Protein AF-A0A078HID4-F1 (afdb_monomer_lite)

Secondary structure (DSSP, 8-state):
-HHHHHTS-TT----------TT--TTTS-HHHHIIIIITHHHHHHHHGGGS-HHHHTT-----TT-HHHHHHHHHHS-TTTSBGGGT-SBTT----HHHHHHHHHHHHHHHHTTS-----------------------------

Foldseek 3Di:
DVLVQVPPPPPDNDDADDDDLPPQDCPVDPVVVNCVPRPCPVVVCVVCVVVDDPVVNVNDDDADPPDPVSVVVCVVRDDLCPDDVVSVGDPPPCPDDPVVVVVVVVVSVCVVCVVDPPPDPPDDPDDDDDDDDDDDDDDDDDDDD

InterPro domains:
  IPR001251 CRAL-TRIO lipid binding domain [PF00650] (39-89)
  IPR001251 CRAL-TRIO lipid binding domain [PS50191] (40-95)
  IPR001251 CRAL-TRIO lipid binding domain [cd00170] (1-90)
  IPR036865 CRAL-TRIO lipid binding domain superfamily [G3DSA:3.40.525.10] (1-41)
  IPR036865 CRAL-TRIO lipid binding domain superfamily [G3DSA:3.40.525.10] (42-131)
  IPR036865 CRAL-TRIO lipid binding domain superfamily [SSF52087] (1-108)
  IPR052578 Phosphatidylinositol Transfer CRAL-TRIO Domain-Containing Protein [PTHR45824] (39-111)

Structure (mmCIF, N/CA/C/O backbone):
data_AF-A0A078HID4-F1
#
_entry.id   AF-A0A078HID4-F1
#
loop_
_atom_site.group_PDB
_atom_site.id
_atom_site.type_symbol
_atom_site.label_atom_id
_atom_site.label_alt_id
_atom_site.label_comp_id
_atom_site.label_asym_id
_atom_site.label_entity_id
_atom_site.label_seq_id
_atom_site.pdbx_PDB_ins_code
_atom_site.Cartn_x
_atom_site.Cartn_y
_atom_site.Cartn_z
_atom_site.occupancy
_atom_site.B_iso_or_equiv
_atom_site.auth_seq_id
_atom_site.auth_comp_id
_atom_site.auth_asym_id
_atom_site.auth_atom_id
_atom_site.pdbx_PDB_model_num
ATOM 1 N N . MET A 1 1 ? 10.385 0.499 11.731 1.00 80.19 1 MET A N 1
ATOM 2 C CA . MET A 1 1 ? 8.957 0.137 11.896 1.00 80.19 1 MET A CA 1
ATOM 3 C C . MET A 1 1 ? 8.439 0.629 13.238 1.00 80.19 1 MET A C 1
ATOM 5 O O . MET A 1 1 ? 7.450 1.341 13.244 1.00 80.19 1 MET A O 1
ATOM 9 N N . GLU A 1 2 ? 9.124 0.332 14.343 1.00 84.56 2 GLU A N 1
ATOM 10 C CA . GLU A 1 2 ? 8.746 0.790 15.693 1.00 84.56 2 GLU A CA 1
ATOM 11 C C . GLU A 1 2 ? 8.552 2.312 15.771 1.00 84.56 2 GLU A C 1
ATOM 13 O O . GLU A 1 2 ? 7.479 2.758 16.158 1.00 84.56 2 GLU A O 1
ATOM 18 N N . ASN A 1 3 ? 9.498 3.103 15.250 1.00 84.81 3 ASN A N 1
ATOM 19 C CA . ASN A 1 3 ? 9.368 4.568 15.212 1.00 84.81 3 ASN A CA 1
ATOM 20 C C . ASN A 1 3 ? 8.160 5.072 14.407 1.00 84.81 3 ASN A C 1
ATOM 22 O O . ASN A 1 3 ? 7.644 6.141 14.707 1.00 84.81 3 ASN A O 1
ATOM 26 N N . ALA A 1 4 ? 7.689 4.328 13.401 1.00 85.31 4 ALA A N 1
ATOM 27 C CA . ALA A 1 4 ? 6.478 4.710 12.674 1.00 85.31 4 ALA A CA 1
ATOM 28 C C . ALA A 1 4 ? 5.229 4.492 13.538 1.00 85.31 4 ALA A C 1
ATOM 30 O O . ALA A 1 4 ? 4.349 5.339 13.545 1.00 85.31 4 ALA A O 1
ATOM 31 N N . ILE A 1 5 ? 5.190 3.396 14.304 1.00 84.94 5 ILE A N 1
ATOM 32 C CA . ILE A 1 5 ? 4.084 3.062 15.212 1.00 84.94 5 ILE A CA 1
ATOM 33 C C . ILE A 1 5 ? 4.043 4.031 16.399 1.00 84.94 5 ILE A C 1
ATOM 35 O O . ILE A 1 5 ? 2.976 4.505 16.763 1.00 84.94 5 ILE A O 1
ATOM 39 N N . LEU A 1 6 ? 5.202 4.358 16.981 1.00 84.19 6 LEU A N 1
ATOM 40 C CA . LEU A 1 6 ? 5.302 5.268 18.129 1.00 84.19 6 LEU A CA 1
ATOM 41 C C . LEU A 1 6 ? 4.911 6.714 17.797 1.00 84.19 6 LEU A C 1
ATOM 43 O O . LEU A 1 6 ? 4.530 7.456 18.694 1.00 84.19 6 LEU A O 1
ATOM 47 N N . ASN A 1 7 ? 5.028 7.110 16.528 1.00 84.62 7 ASN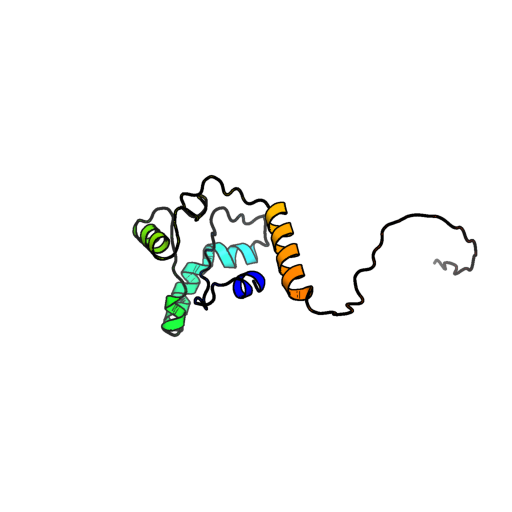 A N 1
ATOM 48 C CA . ASN A 1 7 ? 4.705 8.455 16.054 1.00 84.62 7 ASN A CA 1
ATOM 49 C C . ASN A 1 7 ? 3.358 8.524 15.316 1.00 84.62 7 ASN A C 1
ATOM 51 O O . ASN A 1 7 ? 3.094 9.523 14.640 1.00 84.62 7 ASN A O 1
ATOM 55 N N . LEU A 1 8 ? 2.524 7.480 15.403 1.00 87.44 8 LEU A N 1
ATOM 56 C CA . LEU A 1 8 ? 1.151 7.575 14.918 1.00 87.44 8 LEU A CA 1
ATOM 57 C C . LEU A 1 8 ? 0.393 8.637 15.734 1.00 87.44 8 LEU A C 1
ATOM 59 O O . LEU A 1 8 ? 0.600 8.739 16.945 1.00 87.44 8 LEU A O 1
ATOM 63 N N . PRO A 1 9 ? -0.472 9.445 15.100 1.00 88.94 9 PRO A N 1
ATOM 64 C CA . PRO A 1 9 ? -1.370 10.332 15.828 1.00 88.94 9 PRO A CA 1
ATOM 65 C C . PRO A 1 9 ? -2.206 9.556 16.854 1.00 88.94 9 PRO A C 1
ATOM 67 O O . PRO A 1 9 ? -2.657 8.457 16.558 1.00 88.94 9 PRO A O 1
ATOM 70 N N . ASP A 1 10 ? -2.520 10.157 18.007 1.00 87.12 10 ASP A N 1
ATOM 71 C CA . ASP A 1 10 ? -3.262 9.500 19.109 1.00 87.12 10 ASP A CA 1
ATOM 72 C C . ASP A 1 10 ? -4.641 8.912 18.720 1.00 87.12 10 ASP A C 1
ATOM 74 O O . ASP A 1 10 ? -5.270 8.209 19.508 1.00 87.12 10 ASP A O 1
ATOM 78 N N . HIS A 1 11 ? -5.147 9.239 17.529 1.00 89.44 11 HIS A N 1
ATOM 79 C CA . HIS A 1 11 ? -6.426 8.780 16.988 1.00 89.44 11 HIS A CA 1
ATOM 80 C C . HIS A 1 11 ? -6.283 7.762 15.842 1.00 89.44 11 HIS A C 1
ATOM 82 O O . HIS A 1 11 ? -7.296 7.346 15.277 1.00 89.44 11 HIS A O 1
ATOM 88 N N . GLU A 1 12 ? -5.059 7.368 15.484 1.00 86.56 12 GLU A N 1
ATOM 89 C CA . GLU A 1 12 ? -4.763 6.429 14.403 1.00 86.56 12 GLU A CA 1
ATOM 90 C C . GLU A 1 12 ? -3.986 5.212 14.921 1.00 86.56 12 GLU A C 1
ATOM 92 O O . GLU A 1 12 ? -2.847 5.317 15.358 1.00 86.56 12 GLU A O 1
ATOM 97 N N . ASP A 1 13 ? -4.575 4.022 14.789 1.00 87.69 13 ASP A N 1
ATOM 98 C CA . ASP A 1 13 ? -3.943 2.758 15.209 1.00 87.69 13 ASP A CA 1
ATOM 99 C C . ASP A 1 13 ? -3.330 1.971 14.035 1.00 87.69 13 ASP A C 1
ATOM 101 O O . ASP A 1 13 ? -2.893 0.825 14.184 1.00 87.69 13 ASP A O 1
ATOM 105 N N . GLN A 1 14 ? -3.396 2.520 12.820 1.00 87.06 14 GLN A N 1
ATOM 106 C CA . GLN A 1 14 ? -3.075 1.803 11.589 1.00 87.06 14 GLN A CA 1
ATOM 107 C C . GLN A 1 14 ? -2.225 2.665 10.666 1.00 87.06 14 GLN A C 1
ATOM 109 O O . GLN A 1 14 ? -2.409 3.870 10.569 1.00 87.06 14 GLN A O 1
ATOM 114 N N . MET A 1 15 ? -1.322 2.009 9.943 1.00 90.75 15 MET A N 1
ATOM 115 C CA . MET A 1 15 ? -0.480 2.622 8.922 1.00 90.75 15 MET A CA 1
ATOM 116 C C . MET A 1 15 ? -0.685 1.901 7.593 1.00 90.75 15 MET A C 1
ATOM 118 O O . MET A 1 15 ? -0.790 0.671 7.558 1.00 90.75 15 MET A O 1
ATOM 122 N N . VAL A 1 16 ? -0.700 2.659 6.500 1.00 91.38 16 VAL A N 1
ATOM 123 C CA . VAL A 1 16 ? -0.743 2.110 5.142 1.00 91.38 16 VAL A CA 1
ATOM 124 C C . VAL A 1 16 ? 0.654 2.139 4.537 1.00 91.38 16 VAL A C 1
ATOM 126 O O . VAL A 1 16 ? 1.399 3.101 4.705 1.00 91.38 16 VAL A O 1
ATOM 129 N N . TRP A 1 17 ? 1.017 1.053 3.860 1.00 91.44 17 TRP A N 1
ATOM 130 C CA . TRP A 1 17 ? 2.326 0.871 3.245 1.00 91.44 17 TRP A CA 1
ATOM 131 C C . TRP A 1 17 ? 2.156 0.898 1.733 1.00 91.44 17 TRP A C 1
ATOM 133 O O . TRP A 1 17 ? 1.390 0.103 1.191 1.00 91.44 17 TRP A O 1
ATOM 143 N N . LEU A 1 18 ? 2.888 1.787 1.065 1.00 91.00 18 LEU A N 1
ATOM 144 C CA . LEU A 1 18 ? 2.994 1.805 -0.388 1.00 91.00 18 LEU A CA 1
ATOM 145 C C . LEU A 1 18 ? 4.354 1.226 -0.783 1.00 91.00 18 LEU A C 1
ATOM 147 O O . LEU A 1 18 ? 5.392 1.731 -0.361 1.00 91.00 18 LEU A O 1
ATOM 151 N N . ILE A 1 19 ? 4.338 0.134 -1.545 1.00 89.06 19 ILE A N 1
ATOM 152 C CA . ILE A 1 19 ? 5.543 -0.583 -1.972 1.00 89.06 19 ILE A CA 1
ATOM 153 C C . ILE A 1 19 ? 5.621 -0.488 -3.491 1.00 89.06 19 ILE A C 1
ATOM 155 O O . ILE A 1 19 ? 4.751 -1.015 -4.183 1.00 89.06 19 ILE A O 1
ATOM 159 N N . ASP A 1 20 ? 6.661 0.173 -3.994 1.00 86.38 20 ASP A N 1
ATOM 160 C CA . ASP A 1 20 ? 6.920 0.282 -5.427 1.00 86.38 20 ASP A CA 1
ATOM 161 C C . ASP A 1 20 ? 7.883 -0.820 -5.891 1.00 86.38 20 ASP A C 1
ATOM 163 O O . ASP A 1 20 ? 8.966 -1.013 -5.334 1.00 86.38 20 ASP A O 1
ATOM 167 N N . PHE A 1 21 ? 7.461 -1.563 -6.915 1.00 82.19 21 PHE A N 1
ATOM 168 C CA . PHE A 1 21 ? 8.265 -2.589 -7.582 1.00 82.19 21 PHE A CA 1
ATOM 169 C C . PHE A 1 21 ? 8.838 -2.107 -8.923 1.00 82.19 21 PHE A C 1
ATOM 171 O O . PHE A 1 21 ? 9.517 -2.873 -9.615 1.00 82.19 21 PHE A O 1
ATOM 178 N N . HIS A 1 22 ? 8.578 -0.859 -9.316 1.00 77.25 22 HIS A N 1
ATOM 179 C CA . HIS A 1 22 ? 9.124 -0.267 -10.524 1.00 77.25 22 HIS A CA 1
ATOM 180 C C . HIS A 1 22 ? 10.655 -0.157 -10.443 1.00 77.25 22 HIS A C 1
ATOM 182 O O . HIS A 1 22 ? 11.245 0.109 -9.398 1.00 77.25 22 HIS A O 1
ATOM 188 N N . GLY A 1 23 ? 11.335 -0.413 -11.564 1.00 70.25 23 GLY A N 1
ATOM 189 C CA . GLY A 1 23 ? 12.799 -0.338 -11.641 1.00 70.25 23 GLY A CA 1
ATOM 190 C C . GLY A 1 23 ? 13.558 -1.430 -10.874 1.00 70.25 23 GLY A C 1
ATOM 191 O O . GLY A 1 23 ? 14.790 -1.406 -10.867 1.00 70.25 23 GLY A O 1
ATOM 192 N N . PHE A 1 24 ? 12.869 -2.406 -10.272 1.00 67.69 24 PHE A N 1
ATOM 193 C CA . PHE A 1 24 ? 13.505 -3.488 -9.524 1.00 67.69 24 PHE A CA 1
ATOM 194 C C . PHE A 1 24 ? 14.398 -4.341 -10.441 1.00 67.69 24 PHE A C 1
ATOM 196 O O . PHE A 1 24 ? 13.919 -5.124 -11.266 1.00 67.69 24 PHE A O 1
ATOM 203 N N . ASN A 1 25 ? 15.720 -4.184 -10.315 1.00 61.00 25 ASN A N 1
ATOM 204 C CA . ASN A 1 25 ? 16.683 -4.884 -11.159 1.00 61.00 25 ASN A CA 1
ATOM 205 C C . ASN A 1 25 ? 17.081 -6.233 -10.544 1.00 61.00 25 ASN A C 1
ATOM 207 O O . ASN A 1 25 ? 17.522 -6.325 -9.398 1.00 61.00 25 ASN A O 1
ATOM 211 N N . MET A 1 26 ? 17.006 -7.288 -11.354 1.00 59.91 26 MET A N 1
ATOM 212 C CA . MET A 1 26 ? 17.384 -8.657 -10.989 1.00 59.91 26 MET A CA 1
ATOM 213 C C . MET A 1 26 ? 18.861 -8.822 -10.580 1.00 59.91 26 MET A C 1
ATOM 215 O O . MET A 1 26 ? 19.220 -9.890 -10.093 1.00 59.91 26 MET A O 1
ATOM 219 N N . SER A 1 27 ? 19.712 -7.812 -10.798 1.00 65.38 27 SER A N 1
ATOM 220 C CA . SER A 1 27 ? 21.139 -7.823 -10.451 1.00 65.38 27 SER A CA 1
ATOM 221 C C . SER A 1 27 ? 21.460 -7.319 -9.040 1.00 65.38 27 SER A C 1
ATOM 223 O O . SER A 1 27 ? 22.517 -7.657 -8.514 1.00 65.38 27 SER A O 1
ATOM 225 N N . GLN A 1 28 ? 20.580 -6.524 -8.422 1.00 59.06 28 GLN A N 1
ATOM 226 C CA . GLN A 1 28 ? 20.858 -5.863 -7.137 1.00 59.06 28 GLN A CA 1
ATOM 227 C C . GLN A 1 28 ? 20.560 -6.761 -5.926 1.00 59.06 28 GLN A C 1
ATOM 229 O O . GLN A 1 28 ? 21.042 -6.507 -4.825 1.00 59.06 28 GLN A O 1
ATOM 234 N N . ILE A 1 29 ? 19.795 -7.835 -6.136 1.00 61.88 29 ILE A N 1
ATOM 235 C CA . ILE A 1 29 ? 19.374 -8.821 -5.135 1.00 61.88 29 ILE A CA 1
ATOM 236 C C . ILE A 1 29 ? 19.434 -10.209 -5.793 1.00 61.88 29 ILE A C 1
ATOM 238 O O . ILE A 1 29 ? 19.326 -10.319 -7.014 1.00 61.88 29 ILE A O 1
ATOM 242 N N . SER A 1 30 ? 19.610 -11.282 -5.007 1.00 66.88 30 SER A N 1
ATOM 243 C CA . SER A 1 30 ? 19.561 -12.661 -5.518 1.00 66.88 30 SER A CA 1
ATOM 244 C C . SER A 1 30 ? 18.362 -12.850 -6.453 1.00 66.88 30 SER A C 1
ATOM 246 O O . SER A 1 30 ? 17.221 -12.643 -6.041 1.00 66.88 30 SER A O 1
ATOM 248 N N . VAL A 1 31 ? 18.618 -13.292 -7.693 1.00 60.59 31 VAL A N 1
ATOM 249 C CA . VAL A 1 31 ? 17.616 -13.548 -8.752 1.00 60.59 31 VAL A CA 1
ATOM 250 C C . VAL A 1 31 ? 16.401 -14.320 -8.233 1.00 60.59 31 VAL A C 1
ATOM 252 O O . VAL A 1 31 ? 15.292 -14.140 -8.731 1.00 60.59 31 VAL A O 1
ATOM 255 N N . LYS A 1 32 ? 16.605 -15.183 -7.232 1.00 61.16 32 LYS A N 1
ATOM 256 C CA . LYS A 1 32 ? 15.540 -15.940 -6.581 1.00 61.16 32 LYS A CA 1
ATOM 257 C C . LYS A 1 32 ? 14.577 -15.033 -5.803 1.00 61.16 32 LYS A C 1
ATOM 259 O O . LYS A 1 32 ? 13.384 -15.066 -6.069 1.00 61.16 32 LYS A O 1
ATOM 264 N N . VAL A 1 33 ? 15.103 -14.173 -4.935 1.00 66.62 33 VAL A N 1
ATOM 265 C CA . VAL A 1 33 ? 14.320 -13.250 -4.096 1.00 66.62 33 VAL A CA 1
ATOM 266 C C . VAL A 1 33 ? 13.652 -12.168 -4.951 1.00 66.62 33 VAL A C 1
ATOM 268 O O . VAL A 1 33 ? 12.477 -11.870 -4.777 1.00 66.62 33 VAL A O 1
ATOM 271 N N . SER A 1 34 ? 14.361 -11.634 -5.946 1.00 62.22 34 SER A N 1
ATOM 272 C CA . SER A 1 34 ? 13.829 -10.608 -6.853 1.00 62.22 34 SER A CA 1
ATOM 273 C C . SER A 1 34 ? 12.644 -11.103 -7.682 1.00 62.22 34 SER A C 1
ATOM 275 O O . SER A 1 34 ? 11.642 -10.403 -7.845 1.00 62.22 34 SER A O 1
ATOM 277 N N . ARG A 1 35 ? 12.745 -12.340 -8.186 1.00 61.50 35 ARG A N 1
ATOM 278 C CA . ARG A 1 35 ? 11.666 -12.996 -8.929 1.00 61.50 35 ARG A CA 1
ATOM 279 C C . ARG A 1 35 ? 10.464 -13.254 -8.034 1.00 61.50 35 ARG A C 1
ATOM 281 O O . ARG A 1 35 ? 9.343 -13.022 -8.476 1.00 61.50 35 ARG A O 1
ATOM 288 N N . GLU A 1 36 ? 10.717 -13.733 -6.816 1.00 65.50 36 GLU A N 1
ATOM 289 C CA . GLU A 1 36 ? 9.688 -14.051 -5.825 1.00 65.50 36 GLU A CA 1
ATOM 290 C C . GLU A 1 36 ? 8.858 -12.825 -5.419 1.00 65.50 36 GLU A C 1
ATOM 292 O O . GLU A 1 36 ? 7.656 -12.942 -5.193 1.00 65.50 36 GLU A O 1
ATOM 297 N N . THR A 1 37 ? 9.467 -11.643 -5.403 1.00 70.88 37 THR A N 1
ATOM 298 C CA . THR A 1 37 ? 8.800 -10.439 -4.907 1.00 70.88 37 THR A C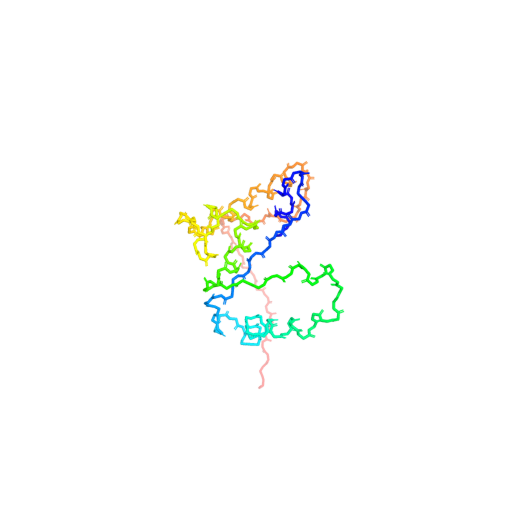A 1
ATOM 299 C C . THR A 1 37 ? 8.144 -9.612 -6.017 1.00 70.88 37 THR A C 1
ATOM 301 O O . THR A 1 37 ? 6.948 -9.358 -5.957 1.00 70.88 37 THR A O 1
ATOM 304 N N . ALA A 1 38 ? 8.879 -9.201 -7.055 1.00 71.56 38 ALA A N 1
ATOM 305 C CA . ALA A 1 38 ? 8.358 -8.197 -7.993 1.00 71.56 38 ALA A CA 1
ATOM 306 C C . ALA A 1 38 ? 7.432 -8.780 -9.076 1.00 71.56 38 ALA A C 1
ATOM 308 O O . ALA A 1 38 ? 6.472 -8.137 -9.485 1.00 71.56 38 ALA A O 1
ATOM 309 N N . HIS A 1 39 ? 7.710 -9.996 -9.564 1.00 72.19 39 HIS A N 1
ATOM 310 C CA . HIS A 1 39 ? 7.040 -10.527 -10.763 1.00 72.19 39 HIS A CA 1
ATOM 311 C C . HIS A 1 39 ? 5.986 -11.600 -10.478 1.00 72.19 39 HIS A C 1
ATOM 313 O O . HIS A 1 39 ? 5.086 -11.796 -11.293 1.00 72.19 39 HIS A O 1
ATOM 319 N N . ILE A 1 40 ? 6.083 -12.322 -9.357 1.00 82.81 40 ILE A N 1
ATOM 320 C CA . ILE A 1 40 ? 5.134 -13.406 -9.049 1.00 82.81 40 ILE A CA 1
ATOM 321 C C . ILE A 1 40 ? 4.112 -13.038 -7.978 1.00 82.81 40 ILE A C 1
ATOM 323 O O . ILE A 1 40 ? 3.159 -13.795 -7.800 1.00 82.81 40 ILE A O 1
ATOM 327 N N . PHE A 1 41 ? 4.279 -11.911 -7.277 1.00 87.56 41 PHE A N 1
ATOM 328 C CA . PHE A 1 41 ? 3.438 -11.584 -6.129 1.00 87.56 41 PHE A CA 1
ATOM 329 C C . PHE A 1 41 ? 1.963 -11.448 -6.505 1.00 87.56 41 PHE A C 1
ATOM 331 O O . PHE A 1 41 ? 1.120 -12.065 -5.862 1.00 87.56 41 PHE A O 1
ATOM 338 N N . GLU A 1 42 ? 1.633 -10.727 -7.577 1.00 89.56 42 GLU A N 1
ATOM 339 C CA . GLU A 1 42 ? 0.236 -10.557 -7.983 1.00 89.56 42 GLU A CA 1
ATOM 340 C C . GLU A 1 42 ? -0.415 -11.872 -8.476 1.00 89.56 42 GLU A C 1
ATOM 342 O O . GLU A 1 42 ? -1.488 -12.222 -7.967 1.00 89.56 42 GLU A O 1
ATOM 347 N N . PRO A 1 43 ? 0.189 -12.661 -9.396 1.00 91.19 43 PRO A N 1
ATOM 348 C CA . PRO A 1 43 ? -0.347 -13.977 -9.756 1.00 91.19 43 PRO A CA 1
ATOM 349 C C . PRO A 1 43 ? -0.505 -14.919 -8.557 1.00 91.19 43 PRO A C 1
ATOM 351 O O . PRO A 1 43 ? -1.519 -15.609 -8.436 1.00 91.19 43 PRO A O 1
ATOM 354 N N . PHE A 1 44 ? 0.477 -14.931 -7.652 1.00 91.25 44 PHE A N 1
ATOM 355 C CA . PHE A 1 44 ? 0.428 -15.723 -6.429 1.00 91.25 44 PHE A CA 1
ATOM 356 C C . PHE A 1 44 ? -0.711 -15.267 -5.515 1.00 91.25 44 PHE A C 1
ATOM 358 O O . PHE A 1 44 ? -1.523 -16.091 -5.093 1.00 91.25 44 PHE A O 1
ATOM 365 N N . TRP A 1 45 ? -0.828 -13.958 -5.268 1.00 92.62 45 TRP A N 1
ATOM 366 C CA . TRP A 1 45 ? -1.891 -13.379 -4.455 1.00 92.62 45 TRP A CA 1
ATOM 367 C C . TRP A 1 45 ? -3.267 -13.773 -4.986 1.00 92.62 45 TRP A C 1
ATOM 369 O O . TRP A 1 45 ? -4.101 -14.247 -4.220 1.00 92.62 45 TRP A O 1
ATOM 379 N N . LYS A 1 46 ? -3.490 -13.683 -6.306 1.00 92.88 46 LYS A N 1
ATOM 380 C CA . LYS A 1 46 ? -4.743 -14.120 -6.950 1.00 92.88 46 LYS A CA 1
ATOM 381 C C . LYS A 1 46 ? -5.066 -15.593 -6.680 1.00 92.88 46 LYS A C 1
ATOM 383 O O . LYS A 1 46 ? -6.232 -15.915 -6.461 1.00 92.88 46 LYS A O 1
ATOM 388 N N . MET A 1 47 ? -4.061 -16.471 -6.661 1.00 95.25 47 MET A N 1
ATOM 389 C CA . MET A 1 47 ? -4.237 -17.901 -6.386 1.00 95.25 47 MET A CA 1
ATOM 390 C C . MET A 1 47 ? -4.582 -18.182 -4.920 1.00 95.25 47 MET A C 1
ATOM 392 O O . MET A 1 47 ? -5.422 -19.037 -4.646 1.00 95.25 47 MET A O 1
ATOM 396 N N . VAL A 1 48 ? -3.958 -17.471 -3.975 1.00 95.56 48 VAL A N 1
ATOM 397 C CA . VAL A 1 48 ? -4.183 -17.697 -2.536 1.00 95.56 48 VAL A CA 1
ATOM 398 C C . VAL A 1 48 ? -5.406 -16.955 -1.994 1.00 95.56 48 VAL A C 1
ATOM 400 O O . VAL A 1 48 ? -6.006 -17.396 -1.014 1.00 95.56 48 VAL A O 1
ATOM 403 N N . LYS A 1 49 ? -5.830 -15.866 -2.650 1.00 95.00 49 LYS A N 1
ATOM 404 C CA . LYS A 1 49 ? -6.953 -15.004 -2.240 1.00 95.00 49 LYS A CA 1
ATOM 405 C C . LYS A 1 49 ? -8.239 -15.767 -1.871 1.00 95.00 49 LYS A C 1
ATOM 407 O O . LYS A 1 49 ? -8.846 -15.386 -0.870 1.00 95.00 49 LYS A O 1
ATOM 412 N N . PRO A 1 50 ? -8.672 -16.837 -2.573 1.00 95.88 50 PRO A N 1
ATOM 413 C CA . PRO A 1 50 ? -9.869 -17.601 -2.206 1.00 95.88 50 PRO A CA 1
ATOM 414 C C . PRO A 1 50 ? -9.800 -18.277 -0.830 1.00 95.88 50 PRO A C 1
ATOM 416 O O . PRO A 1 50 ? -10.848 -18.506 -0.227 1.00 95.88 50 PRO A O 1
ATOM 419 N N . PHE A 1 51 ? -8.595 -18.562 -0.330 1.00 96.94 51 PHE A N 1
ATOM 420 C CA . PHE A 1 51 ? -8.361 -19.254 0.940 1.00 96.94 51 PHE A CA 1
ATOM 421 C C . PHE A 1 51 ? -8.196 -18.299 2.132 1.00 96.94 51 PHE A C 1
ATOM 423 O O . PHE A 1 51 ? -8.225 -18.740 3.276 1.00 96.94 51 PHE A O 1
ATOM 430 N N . LEU A 1 52 ? -8.040 -16.996 1.880 1.00 96.31 52 LEU A N 1
ATOM 431 C CA . LEU A 1 52 ? -7.895 -15.975 2.920 1.00 96.31 52 LEU A CA 1
ATOM 432 C C . LEU A 1 52 ? -9.261 -15.532 3.448 1.00 96.31 52 LEU A C 1
ATOM 434 O O . LEU A 1 52 ? -10.248 -15.558 2.720 1.00 96.31 52 LEU A O 1
ATOM 438 N N . ASP A 1 53 ? -9.351 -15.065 4.686 1.00 96.75 53 ASP A N 1
ATOM 439 C CA . ASP A 1 53 ? -10.576 -14.448 5.195 1.00 96.75 53 ASP A CA 1
ATOM 440 C C . ASP A 1 53 ? -10.825 -13.067 4.535 1.00 96.75 53 ASP A C 1
ATOM 442 O O . ASP A 1 53 ? -9.876 -12.415 4.086 1.00 96.75 53 ASP A O 1
ATOM 446 N N . PRO A 1 54 ? -12.080 -12.579 4.463 1.00 95.31 54 PRO A N 1
ATOM 447 C CA . PRO A 1 54 ? -12.389 -11.300 3.818 1.00 95.31 54 PRO A CA 1
ATOM 448 C C . PRO A 1 54 ? -11.619 -10.101 4.389 1.00 95.31 54 PRO A C 1
ATOM 450 O O . PRO A 1 54 ? -11.224 -9.218 3.631 1.00 95.31 54 PRO A O 1
ATOM 453 N N . LYS A 1 55 ? -11.351 -10.081 5.703 1.00 94.31 55 LYS A N 1
ATOM 454 C CA . LYS A 1 55 ? -10.615 -8.985 6.348 1.00 94.31 55 LYS A CA 1
ATOM 455 C C . LYS A 1 55 ? -9.173 -8.934 5.850 1.00 94.31 55 LYS A C 1
ATOM 457 O O . LYS A 1 55 ? -8.648 -7.845 5.664 1.00 94.31 55 LYS A O 1
ATOM 462 N N . THR A 1 56 ? -8.546 -10.079 5.597 1.00 94.94 56 THR A N 1
ATOM 463 C CA . THR A 1 56 ? -7.193 -10.147 5.025 1.00 94.94 56 THR A CA 1
ATOM 464 C C . THR A 1 56 ? -7.169 -9.778 3.543 1.00 94.94 56 THR A C 1
ATOM 466 O O . THR A 1 56 ? -6.271 -9.058 3.111 1.00 94.94 56 THR A O 1
ATOM 469 N N . ARG A 1 57 ? -8.167 -10.206 2.757 1.00 93.69 57 ARG A N 1
ATOM 470 C CA . ARG A 1 57 ? -8.233 -9.891 1.314 1.00 93.69 57 ARG A CA 1
ATOM 471 C C . ARG A 1 57 ? -8.304 -8.390 1.031 1.00 93.69 57 ARG A C 1
ATOM 473 O O . ARG A 1 57 ? -7.784 -7.970 0.006 1.00 93.69 57 ARG A O 1
ATOM 480 N N . ASN A 1 58 ? -8.928 -7.625 1.924 1.00 92.06 58 ASN A N 1
ATOM 481 C CA . ASN A 1 58 ? -9.147 -6.184 1.771 1.00 92.06 58 ASN A CA 1
ATOM 482 C C . ASN A 1 58 ? -7.943 -5.326 2.206 1.00 92.06 58 ASN A C 1
ATOM 484 O O . ASN A 1 58 ? -8.022 -4.107 2.160 1.00 92.06 58 ASN A O 1
ATOM 488 N N . LYS A 1 59 ? -6.845 -5.938 2.670 1.00 93.25 59 LYS A N 1
ATOM 489 C CA . LYS A 1 59 ? -5.630 -5.213 3.086 1.00 93.25 59 LYS A CA 1
ATOM 490 C C . LYS A 1 59 ? -4.630 -4.989 1.955 1.00 93.25 59 LYS A C 1
ATOM 492 O O . LYS A 1 59 ? -3.619 -4.333 2.176 1.00 93.25 59 LYS A O 1
ATOM 497 N N . VAL A 1 60 ? -4.859 -5.596 0.793 1.00 93.06 60 VAL A N 1
ATOM 498 C CA . VAL A 1 60 ? -3.919 -5.572 -0.328 1.00 93.06 60 VAL A CA 1
ATOM 499 C C . VAL A 1 60 ? -4.643 -5.060 -1.557 1.00 93.06 60 VAL A C 1
ATOM 501 O O . VAL A 1 60 ? -5.487 -5.764 -2.115 1.00 93.06 60 VAL A O 1
ATOM 504 N N . GLU A 1 61 ? -4.257 -3.864 -1.981 1.00 91.94 61 GLU A N 1
ATOM 505 C CA . GLU A 1 61 ? -4.668 -3.264 -3.243 1.00 91.94 61 GLU A CA 1
ATOM 506 C C . GLU A 1 61 ? -3.460 -3.167 -4.172 1.00 91.94 61 GLU A C 1
ATOM 508 O O . GLU A 1 61 ? -2.358 -2.817 -3.748 1.00 91.94 61 GLU A O 1
ATOM 513 N N . PHE A 1 62 ? -3.670 -3.520 -5.438 1.00 91.38 62 PHE A N 1
ATOM 514 C CA . PHE A 1 62 ? -2.662 -3.378 -6.483 1.00 91.38 62 PHE A CA 1
ATOM 515 C C . PHE A 1 62 ? -2.978 -2.118 -7.275 1.00 91.38 62 PHE A C 1
ATOM 517 O O . PHE A 1 62 ? -4.092 -1.972 -7.778 1.00 91.38 62 PHE A O 1
ATOM 524 N N . VAL A 1 63 ? -1.997 -1.226 -7.374 1.00 90.50 63 VAL A N 1
ATOM 525 C CA . VAL A 1 63 ? -2.109 0.049 -8.083 1.00 90.50 63 VAL A CA 1
ATOM 526 C C . VAL A 1 63 ? -1.071 0.117 -9.194 1.00 90.50 63 VAL A C 1
ATOM 528 O O . VAL A 1 63 ? 0.047 -0.374 -9.044 1.00 90.50 63 VAL A O 1
ATOM 531 N N . TYR A 1 64 ? -1.450 0.727 -10.312 1.00 87.69 64 TYR A N 1
ATOM 532 C CA . TYR A 1 64 ? -0.605 0.882 -11.491 1.00 87.69 64 TYR A CA 1
ATOM 533 C C . TYR A 1 64 ? -0.643 2.328 -11.977 1.00 87.69 64 TYR A C 1
ATOM 535 O O . TYR A 1 64 ? -1.687 2.979 -11.935 1.00 87.69 64 TYR A O 1
ATOM 543 N N . SER A 1 65 ? 0.489 2.822 -12.473 1.00 82.12 65 SER A N 1
ATOM 544 C CA . SER A 1 65 ? 0.652 4.224 -12.879 1.00 82.12 65 SER A CA 1
ATOM 545 C C . SER A 1 65 ? -0.260 4.640 -14.040 1.00 82.12 65 SER A C 1
ATOM 547 O O . SER A 1 65 ? -0.700 5.785 -14.090 1.00 82.12 65 SER A O 1
ATOM 549 N N . ASP A 1 66 ? -0.592 3.709 -14.939 1.00 81.81 66 ASP A N 1
ATOM 550 C CA . ASP A 1 66 ? -1.347 3.991 -16.170 1.00 81.81 66 ASP A CA 1
ATOM 551 C C . ASP A 1 66 ? -2.866 3.776 -16.029 1.00 81.81 66 ASP A C 1
ATOM 553 O O . ASP A 1 66 ? -3.598 3.759 -17.021 1.00 81.81 66 ASP A O 1
ATOM 557 N N . ASP A 1 67 ? -3.364 3.593 -14.804 1.00 88.25 67 ASP A N 1
ATOM 558 C CA . ASP A 1 67 ? -4.765 3.280 -14.540 1.00 88.25 67 ASP A CA 1
ATOM 559 C C . ASP A 1 67 ? -5.470 4.370 -13.718 1.00 88.25 67 ASP A C 1
ATOM 561 O O . ASP A 1 67 ? -5.055 4.777 -12.631 1.00 88.25 67 ASP A O 1
ATOM 565 N N . ASN A 1 68 ? -6.611 4.827 -14.234 1.00 90.69 68 ASN A N 1
ATOM 566 C CA . ASN A 1 68 ? -7.412 5.865 -13.597 1.00 90.69 68 ASN A CA 1
ATOM 567 C C . ASN A 1 68 ? -8.073 5.380 -12.297 1.00 90.69 68 ASN A C 1
ATOM 569 O O . ASN A 1 68 ? -8.338 6.189 -11.410 1.00 90.69 68 ASN A O 1
ATOM 573 N N . LEU A 1 69 ? -8.370 4.080 -12.182 1.00 91.56 69 LEU A N 1
ATOM 574 C CA . LEU A 1 69 ? -8.900 3.504 -10.945 1.00 91.56 69 LEU A CA 1
ATOM 575 C C . LEU A 1 69 ? -7.815 3.474 -9.860 1.00 91.56 69 LEU A C 1
ATOM 577 O O . LEU A 1 69 ? -8.057 3.948 -8.754 1.00 91.56 69 LEU A O 1
ATOM 581 N N . SER A 1 70 ? -6.615 3.011 -10.204 1.00 91.31 70 SER A N 1
ATOM 582 C CA . SER A 1 70 ? -5.434 3.017 -9.335 1.00 91.31 70 SER A CA 1
ATOM 583 C C . SER A 1 70 ? -5.113 4.411 -8.799 1.00 91.31 70 SER A C 1
ATOM 585 O O . SER A 1 70 ? -4.871 4.574 -7.605 1.00 91.31 70 SER A O 1
ATOM 587 N N . ARG A 1 71 ? -5.203 5.439 -9.651 1.00 90.19 71 ARG A N 1
ATOM 588 C CA . ARG A 1 71 ? -5.030 6.832 -9.223 1.00 90.19 71 ARG A CA 1
ATOM 589 C C . ARG A 1 71 ? -6.060 7.262 -8.177 1.00 90.19 71 ARG A C 1
ATOM 591 O O . ARG A 1 71 ? -5.687 7.881 -7.192 1.00 90.19 71 ARG A O 1
ATOM 598 N N . LYS A 1 72 ? -7.334 6.902 -8.350 1.00 93.94 72 LYS A N 1
ATOM 599 C CA . LYS A 1 72 ? -8.377 7.213 -7.357 1.00 93.94 72 LYS A CA 1
ATOM 600 C C . LYS A 1 72 ? -8.143 6.500 -6.029 1.00 93.94 72 LYS A C 1
ATOM 602 O O . LYS A 1 72 ? -8.349 7.098 -4.986 1.00 93.94 72 LYS A O 1
ATOM 607 N N . ILE A 1 73 ? -7.685 5.246 -6.067 1.00 93.62 73 ILE A N 1
ATOM 608 C CA . ILE A 1 73 ? -7.314 4.502 -4.854 1.00 93.62 73 ILE A CA 1
ATOM 609 C C . ILE A 1 73 ? -6.194 5.240 -4.106 1.00 93.62 73 ILE A C 1
ATOM 611 O O . ILE A 1 73 ? -6.264 5.386 -2.890 1.00 93.62 73 ILE A O 1
ATOM 615 N N . LEU A 1 74 ? -5.183 5.742 -4.824 1.00 92.69 74 LEU A N 1
ATOM 616 C CA . LEU A 1 74 ? -4.115 6.543 -4.222 1.00 92.69 74 LEU A CA 1
ATOM 617 C C . LEU A 1 74 ? -4.633 7.871 -3.653 1.00 92.69 74 LEU A C 1
ATOM 619 O O . LEU A 1 74 ? -4.270 8.207 -2.531 1.00 92.69 74 LEU A O 1
ATOM 623 N N . GLU A 1 75 ? -5.501 8.585 -4.378 1.00 93.62 75 GLU A N 1
ATOM 624 C CA . GLU A 1 75 ? -6.119 9.848 -3.933 1.00 93.62 75 GLU A CA 1
ATOM 625 C C . GLU A 1 75 ? -6.994 9.675 -2.677 1.00 93.62 75 GLU A C 1
ATOM 627 O O . GLU A 1 75 ? -7.013 10.558 -1.820 1.00 93.62 75 GLU A O 1
ATOM 632 N N . ASP A 1 76 ? -7.692 8.543 -2.547 1.00 93.75 76 ASP A N 1
ATOM 633 C CA . ASP A 1 76 ? -8.546 8.241 -1.390 1.00 93.75 76 ASP A CA 1
ATOM 634 C C . ASP A 1 76 ? -7.733 7.902 -0.127 1.00 93.75 76 ASP A C 1
ATOM 636 O O . ASP A 1 76 ? -8.208 8.115 0.990 1.00 93.75 76 ASP A O 1
ATOM 640 N N . ILE A 1 77 ? -6.522 7.357 -0.286 1.00 91.56 77 ILE A N 1
ATOM 641 C CA . ILE A 1 77 ? -5.691 6.865 0.826 1.00 91.56 77 ILE A CA 1
ATOM 642 C C . ILE A 1 77 ? -4.608 7.877 1.223 1.00 91.56 77 ILE A C 1
ATOM 644 O O . ILE A 1 77 ? -4.283 8.002 2.405 1.00 91.56 77 ILE A O 1
ATOM 648 N N . PHE A 1 78 ? -4.027 8.590 0.257 1.00 92.38 78 PHE A N 1
ATOM 649 C CA . PHE A 1 78 ? -2.846 9.425 0.458 1.00 92.38 78 PHE A CA 1
ATOM 650 C C . PHE A 1 78 ? -3.099 10.889 0.103 1.00 92.38 78 PHE A C 1
ATOM 652 O O . PHE A 1 78 ? -3.796 11.236 -0.847 1.00 92.38 78 PHE A O 1
ATOM 659 N N . ASN A 1 79 ? -2.429 11.784 0.829 1.00 92.38 79 ASN A N 1
ATOM 660 C CA . ASN A 1 79 ? -2.380 13.189 0.449 1.00 92.38 79 ASN A CA 1
ATOM 661 C C . ASN A 1 79 ? -1.403 13.387 -0.718 1.00 92.38 79 ASN A C 1
ATOM 663 O O . ASN A 1 79 ? -0.186 13.408 -0.520 1.00 92.38 79 ASN A O 1
ATOM 667 N N . MET A 1 80 ? -1.939 13.601 -1.920 1.00 91.19 80 MET A N 1
ATOM 668 C CA . MET A 1 80 ? -1.138 13.715 -3.144 1.00 91.19 80 MET A CA 1
ATOM 669 C C . MET A 1 80 ? -0.075 14.817 -3.104 1.00 91.19 80 MET A C 1
ATOM 671 O O . MET A 1 80 ? 0.987 14.654 -3.695 1.00 91.19 80 MET A O 1
ATOM 675 N N . LYS A 1 81 ? -0.308 15.904 -2.358 1.00 91.62 81 LYS A N 1
ATOM 676 C CA . LYS A 1 81 ? 0.657 17.011 -2.216 1.00 91.62 81 LYS A CA 1
ATOM 677 C C . LYS A 1 81 ? 1.885 16.642 -1.394 1.00 91.62 81 LYS A C 1
ATOM 679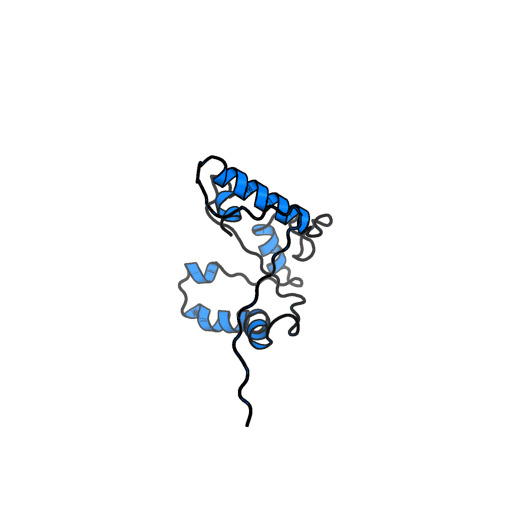 O O . LYS A 1 81 ? 2.908 17.311 -1.491 1.00 91.62 81 LYS A O 1
ATOM 684 N N . GLN A 1 82 ? 1.758 15.638 -0.532 1.00 90.12 82 GLN A N 1
ATOM 685 C CA . GLN A 1 82 ? 2.846 15.150 0.313 1.00 90.12 82 GLN A CA 1
ATOM 686 C C . GLN A 1 82 ? 3.489 13.889 -0.266 1.00 90.12 82 GLN A C 1
ATOM 688 O O . GLN A 1 82 ? 4.673 13.660 -0.015 1.00 90.12 82 GLN A O 1
ATOM 693 N N . LEU A 1 83 ? 2.732 13.110 -1.047 1.00 89.94 83 LEU A N 1
ATOM 694 C CA . LEU A 1 83 ? 3.215 11.912 -1.720 1.00 89.94 83 LEU A CA 1
ATOM 695 C C . LEU A 1 83 ? 4.278 12.266 -2.769 1.00 89.94 83 LEU A C 1
ATOM 697 O O . LEU A 1 83 ? 4.130 13.216 -3.538 1.00 89.94 83 LEU A O 1
ATOM 701 N N . GLU A 1 84 ? 5.354 11.489 -2.792 1.00 88.44 84 GLU A N 1
ATOM 702 C CA . GLU A 1 84 ? 6.480 11.672 -3.706 1.00 88.44 84 GLU A CA 1
ATOM 703 C C . GLU A 1 84 ? 6.096 11.355 -5.163 1.00 88.44 84 GLU A C 1
ATOM 705 O O . GLU A 1 84 ? 5.293 10.460 -5.444 1.00 88.44 84 GLU A O 1
ATOM 710 N N . VAL A 1 85 ? 6.709 12.077 -6.108 1.00 87.88 85 VAL A N 1
ATOM 711 C CA . VAL A 1 85 ? 6.447 11.941 -7.554 1.00 87.88 85 VAL A CA 1
ATOM 712 C C . VAL A 1 85 ? 6.713 10.526 -8.075 1.00 87.88 85 VAL A C 1
ATOM 714 O O . VAL A 1 85 ? 5.975 10.052 -8.935 1.00 87.88 85 VAL A O 1
ATOM 717 N N . ALA A 1 86 ? 7.711 9.818 -7.534 1.00 83.19 86 ALA A N 1
ATOM 718 C CA . ALA A 1 86 ? 8.011 8.431 -7.907 1.00 83.19 86 ALA A CA 1
ATOM 719 C C . ALA A 1 86 ? 6.819 7.479 -7.684 1.00 83.19 86 ALA A C 1
ATOM 721 O O . ALA A 1 86 ? 6.659 6.510 -8.417 1.00 83.19 86 ALA A O 1
ATOM 722 N N . PHE A 1 87 ? 5.944 7.805 -6.730 1.00 86.69 87 PHE A N 1
ATOM 723 C CA . PHE A 1 87 ? 4.735 7.049 -6.408 1.00 86.69 87 PHE A CA 1
ATOM 724 C C . PHE A 1 87 ? 3.461 7.642 -7.038 1.00 86.69 87 PHE A C 1
ATOM 726 O O . PHE A 1 87 ? 2.353 7.231 -6.699 1.00 86.69 87 PHE A O 1
ATOM 733 N N . GLY A 1 88 ? 3.597 8.619 -7.943 1.00 85.81 88 GLY A N 1
ATOM 734 C CA . GLY A 1 88 ? 2.476 9.305 -8.593 1.00 85.81 88 GLY A CA 1
ATOM 735 C C . GLY A 1 88 ? 1.945 10.532 -7.844 1.00 85.81 88 GLY A C 1
ATOM 736 O O . GLY A 1 88 ? 0.854 11.001 -8.162 1.00 85.81 88 GLY A O 1
ATOM 737 N N . GLY A 1 89 ? 2.679 11.045 -6.851 1.00 89.44 89 GLY A N 1
ATOM 738 C CA . GLY A 1 89 ? 2.327 12.266 -6.126 1.00 89.44 89 GLY A CA 1
ATOM 739 C C . GLY A 1 89 ? 2.830 13.567 -6.748 1.00 89.44 89 GLY A C 1
ATOM 740 O O . GLY A 1 89 ? 3.445 13.588 -7.810 1.00 89.44 89 GLY A O 1
ATOM 741 N N . GLU A 1 90 ? 2.539 14.680 -6.079 1.00 90.38 90 GLU A N 1
ATOM 742 C CA . GLU A 1 90 ? 2.855 16.040 -6.539 1.00 90.38 90 GLU A CA 1
ATOM 743 C C . GLU A 1 90 ? 4.086 16.629 -5.832 1.00 90.38 90 GLU A C 1
ATOM 745 O O . GLU A 1 90 ? 4.541 17.721 -6.178 1.00 90.38 90 GLU A O 1
ATOM 750 N N . ASN A 1 91 ? 4.638 15.933 -4.832 1.00 89.00 91 ASN A N 1
ATOM 751 C CA . ASN A 1 91 ? 5.759 16.435 -4.050 1.00 89.00 91 ASN A CA 1
ATOM 752 C C . ASN A 1 91 ? 7.080 16.305 -4.820 1.00 89.00 91 ASN A C 1
ATOM 754 O O . ASN A 1 91 ? 7.746 15.271 -4.784 1.00 89.00 91 ASN A O 1
ATOM 758 N N . SER A 1 92 ? 7.457 17.370 -5.528 1.00 79.31 92 SER A N 1
ATOM 759 C CA . SER A 1 92 ? 8.695 17.439 -6.313 1.00 79.31 92 SER A CA 1
ATOM 760 C C . SER A 1 92 ? 9.946 17.768 -5.490 1.00 79.31 92 SER A C 1
ATOM 762 O O . SER A 1 92 ? 11.052 17.680 -6.015 1.00 79.31 92 SER A O 1
ATOM 7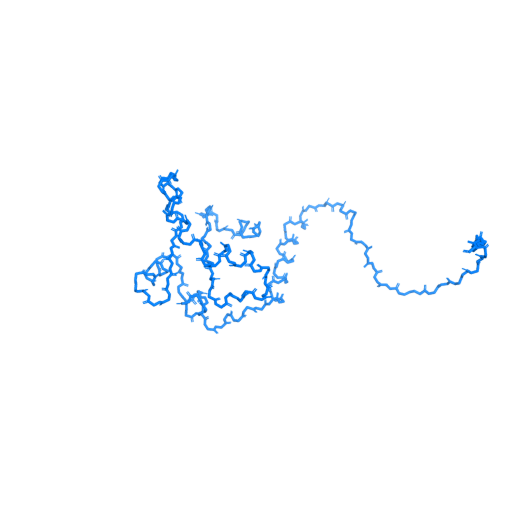64 N N . ASP A 1 93 ? 9.785 18.185 -4.231 1.00 71.56 93 ASP A N 1
ATOM 765 C CA . ASP A 1 93 ? 10.869 18.680 -3.364 1.00 71.56 93 ASP A CA 1
ATOM 766 C C . ASP A 1 93 ? 11.447 17.572 -2.452 1.00 71.56 93 ASP A C 1
ATOM 768 O O . ASP A 1 93 ? 12.305 17.807 -1.602 1.00 71.56 93 ASP A O 1
ATOM 772 N N . SER A 1 94 ? 10.972 16.330 -2.611 1.00 63.00 94 SER A N 1
ATOM 773 C CA . SER A 1 94 ? 11.212 15.216 -1.688 1.00 63.00 94 SER A CA 1
ATOM 774 C C . SER A 1 94 ? 12.282 14.226 -2.145 1.00 63.00 94 SER A C 1
ATOM 776 O O . SER A 1 94 ? 12.123 13.028 -1.927 1.00 63.00 94 SER A O 1
ATOM 778 N N . SER A 1 95 ? 13.379 14.685 -2.755 1.00 67.38 95 SER A N 1
ATOM 779 C CA . SER A 1 95 ? 14.521 13.787 -2.980 1.00 67.38 95 SER A CA 1
ATOM 780 C C . SER A 1 95 ? 14.946 13.179 -1.639 1.00 67.38 95 SER A C 1
ATOM 782 O O . SER A 1 95 ? 15.311 13.908 -0.709 1.00 67.38 95 SER A O 1
ATOM 784 N N . PHE A 1 96 ? 14.828 11.854 -1.511 1.00 77.88 96 PHE A N 1
ATOM 785 C CA . PHE A 1 96 ? 15.109 11.152 -0.264 1.00 77.88 96 PHE A CA 1
ATOM 786 C C . PHE A 1 96 ? 16.549 11.433 0.187 1.00 77.88 96 PHE A C 1
ATOM 788 O O . PHE A 1 96 ? 17.519 11.041 -0.464 1.00 77.88 96 PHE A O 1
ATOM 795 N N . ASN A 1 97 ? 16.693 12.118 1.323 1.00 83.31 97 ASN A N 1
ATOM 796 C CA . ASN A 1 97 ? 17.990 12.418 1.913 1.00 83.31 97 ASN A CA 1
ATOM 797 C C . ASN A 1 97 ? 18.264 11.443 3.060 1.00 83.31 97 ASN A C 1
ATOM 799 O O . ASN A 1 97 ? 17.680 11.557 4.141 1.00 83.31 97 ASN A O 1
ATOM 803 N N . PHE A 1 98 ? 19.172 10.501 2.803 1.00 86.31 98 PHE A N 1
ATOM 804 C CA . PHE A 1 98 ? 19.553 9.468 3.761 1.00 86.31 98 PHE A CA 1
ATOM 805 C C . PHE A 1 98 ? 20.060 10.050 5.087 1.00 86.31 98 PHE A C 1
ATOM 807 O O . PHE A 1 98 ? 19.653 9.583 6.146 1.00 86.31 98 PHE A O 1
ATOM 814 N N . GLU A 1 99 ? 20.881 11.100 5.036 1.00 90.50 99 GLU A N 1
ATOM 815 C CA . GLU A 1 99 ? 21.471 11.722 6.226 1.00 90.50 99 GLU A CA 1
ATOM 816 C C . GLU A 1 99 ? 20.393 12.344 7.116 1.00 90.50 99 GLU A C 1
ATOM 818 O O . GLU A 1 99 ? 20.308 12.069 8.310 1.00 90.50 99 GLU A O 1
ATOM 823 N N . LYS A 1 100 ? 19.488 13.120 6.510 1.00 88.19 100 LYS A N 1
ATOM 824 C CA . LYS A 1 100 ? 18.363 13.743 7.219 1.00 88.19 100 LYS A CA 1
ATOM 825 C C . LYS A 1 100 ? 17.448 12.696 7.861 1.00 88.19 100 LYS A C 1
ATOM 827 O O . LYS A 1 100 ? 16.926 12.922 8.951 1.00 88.19 100 LYS A O 1
ATOM 832 N N . TYR A 1 101 ? 17.233 11.568 7.185 1.00 85.38 101 TYR A N 1
ATOM 833 C CA . TYR A 1 101 ? 16.453 10.457 7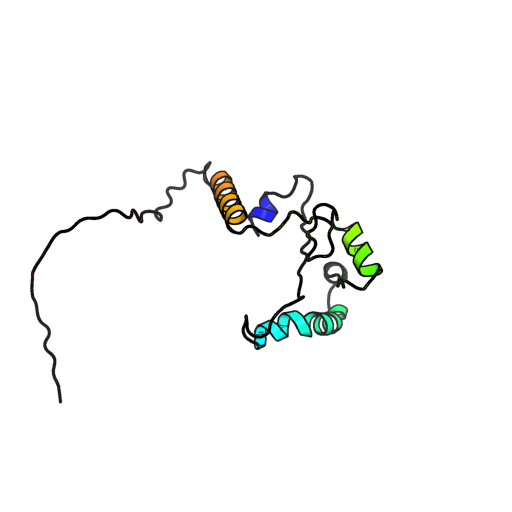.723 1.00 85.38 101 TYR A CA 1
ATOM 834 C C . TYR A 1 101 ? 17.164 9.776 8.903 1.00 85.38 101 TYR A C 1
ATOM 836 O O . TYR A 1 101 ? 16.540 9.561 9.943 1.00 85.38 101 TYR A O 1
ATOM 844 N N . ALA A 1 102 ? 18.459 9.474 8.765 1.00 88.75 102 ALA A N 1
ATOM 845 C CA . ALA A 1 102 ? 19.256 8.828 9.805 1.00 88.75 102 ALA A CA 1
ATOM 846 C C . ALA A 1 102 ? 19.326 9.679 11.081 1.00 88.75 102 ALA A C 1
ATOM 848 O O . ALA A 1 102 ? 19.082 9.170 12.176 1.00 88.75 102 ALA A O 1
ATOM 849 N N . GLU A 1 103 ? 19.564 10.983 10.934 1.00 90.31 103 GLU A N 1
ATOM 850 C CA . GLU A 1 103 ? 19.590 11.931 12.049 1.00 90.31 103 GLU A CA 1
ATOM 851 C C . GLU A 1 103 ? 18.249 11.994 12.784 1.00 90.31 103 GLU A C 1
ATOM 853 O O . GLU A 1 103 ? 18.208 11.880 14.010 1.00 90.31 103 GLU A O 1
ATOM 858 N N . ARG A 1 104 ? 17.131 12.067 12.048 1.00 87.44 104 ARG A N 1
ATOM 859 C CA . ARG A 1 104 ? 15.796 12.028 12.658 1.00 87.44 104 ARG A CA 1
ATOM 860 C C . ARG A 1 104 ? 15.566 10.736 13.447 1.00 87.44 104 ARG A C 1
ATOM 862 O O 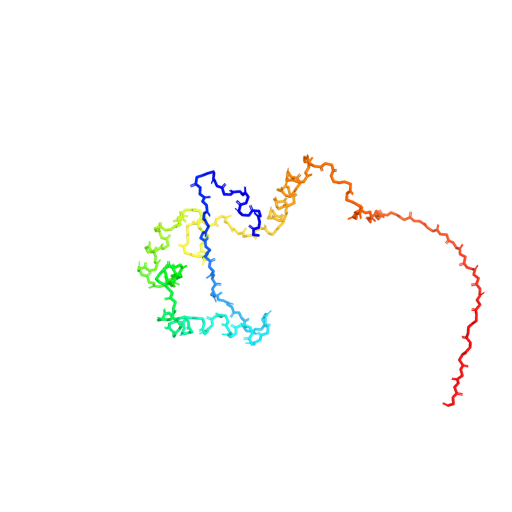. ARG A 1 104 ? 15.013 10.788 14.541 1.00 87.44 104 ARG A O 1
ATOM 869 N N . MET A 1 105 ? 15.975 9.585 12.909 1.00 86.81 105 MET A N 1
ATOM 870 C CA . MET A 1 105 ? 15.818 8.308 13.613 1.00 86.81 105 MET A CA 1
ATOM 871 C C . MET A 1 105 ? 16.638 8.256 14.899 1.00 86.81 105 MET A C 1
ATOM 873 O O . MET A 1 105 ? 16.112 7.865 15.935 1.00 86.81 105 MET A O 1
ATOM 877 N N . ARG A 1 106 ? 17.874 8.760 14.867 1.00 88.12 106 ARG A N 1
ATOM 878 C CA . ARG A 1 106 ? 18.729 8.881 16.052 1.00 88.12 106 ARG A CA 1
ATOM 879 C C . ARG A 1 106 ? 18.113 9.790 17.124 1.00 88.12 106 ARG A C 1
ATOM 881 O O . ARG A 1 106 ? 18.227 9.501 18.314 1.00 88.12 106 ARG A O 1
ATOM 888 N N . GLU A 1 107 ? 17.486 10.897 16.726 1.00 87.19 107 GLU A N 1
ATOM 889 C CA . GLU A 1 107 ? 16.803 11.806 17.655 1.00 87.19 107 GLU A CA 1
ATOM 890 C C . GLU A 1 107 ? 15.567 11.176 18.299 1.00 87.19 107 GLU A C 1
ATOM 892 O O . GLU A 1 107 ? 15.346 11.361 19.496 1.00 87.19 107 GLU A O 1
ATOM 897 N N . ASP A 1 108 ? 14.759 10.454 17.525 1.00 84.75 108 ASP A N 1
ATOM 898 C CA . ASP A 1 108 ? 13.553 9.798 18.030 1.00 84.75 108 ASP A CA 1
ATOM 899 C C . ASP A 1 108 ? 13.910 8.656 18.998 1.00 84.75 108 ASP A C 1
ATOM 901 O O . ASP A 1 108 ? 13.326 8.574 20.083 1.00 84.75 108 ASP A O 1
ATOM 905 N N . ASP A 1 109 ? 14.957 7.880 18.694 1.00 85.50 109 ASP A N 1
ATOM 906 C CA . ASP A 1 109 ? 15.502 6.873 19.609 1.00 85.50 109 ASP A CA 1
ATOM 907 C C . ASP A 1 109 ? 15.986 7.535 20.915 1.00 85.50 109 ASP A C 1
ATOM 909 O O . ASP A 1 109 ? 15.669 7.085 22.019 1.00 85.50 109 ASP A O 1
ATOM 913 N N . LEU A 1 110 ? 16.693 8.669 20.824 1.00 84.19 110 LEU A N 1
ATOM 914 C CA . LEU A 1 110 ? 17.168 9.393 22.005 1.00 84.19 110 LEU A CA 1
ATOM 915 C C . LEU A 1 110 ? 16.021 9.946 22.863 1.00 84.19 110 LEU A C 1
ATOM 917 O O . LEU A 1 110 ? 16.137 9.947 24.084 1.00 84.19 110 LEU A O 1
ATOM 921 N N . LYS A 1 111 ? 14.913 10.407 22.274 1.00 78.75 111 LYS A N 1
ATOM 922 C CA . LYS A 1 111 ? 13.741 10.878 23.041 1.00 78.75 111 LYS A CA 1
ATOM 923 C C . LYS A 1 111 ? 13.068 9.738 23.799 1.00 78.75 111 LYS A C 1
ATOM 925 O O . LYS A 1 111 ? 12.617 9.938 24.925 1.00 78.75 111 LYS A O 1
ATOM 930 N N . PHE A 1 112 ? 13.026 8.553 23.197 1.00 69.12 112 PHE A N 1
ATOM 931 C CA . PHE A 1 112 ? 12.424 7.369 23.798 1.00 69.12 112 PHE A CA 1
ATOM 932 C C . PHE A 1 112 ? 13.292 6.789 24.930 1.00 69.12 112 PHE A C 1
ATOM 934 O O . PHE A 1 112 ? 12.783 6.460 26.001 1.00 69.12 112 PHE A O 1
ATOM 941 N N . PHE A 1 113 ? 14.616 6.735 24.744 1.00 61.88 113 PHE A N 1
ATOM 942 C CA . PHE A 1 113 ? 15.550 6.186 25.737 1.00 61.88 113 PHE A CA 1
ATOM 943 C C . PHE A 1 113 ? 16.119 7.223 26.718 1.00 61.88 113 PHE A C 1
ATOM 945 O O . PHE A 1 113 ? 16.569 6.857 27.800 1.00 61.88 113 PHE A O 1
ATOM 952 N N . GLY A 1 114 ? 16.066 8.515 26.398 1.00 56.28 114 GLY A N 1
ATOM 953 C CA . GLY A 1 114 ? 16.658 9.596 27.193 1.00 56.28 114 GLY A CA 1
ATOM 954 C C . GLY A 1 114 ? 15.964 9.867 28.527 1.00 56.28 114 GLY A C 1
ATOM 955 O O . GLY A 1 114 ? 16.555 10.504 29.395 1.00 56.28 114 GLY A O 1
ATOM 956 N N . ASN A 1 115 ? 14.743 9.356 28.722 1.00 55.91 115 ASN A N 1
ATOM 957 C CA . ASN A 1 115 ? 14.027 9.454 29.997 1.00 55.91 115 ASN A CA 1
ATOM 958 C C . ASN A 1 115 ? 14.155 8.192 30.870 1.00 55.91 115 ASN A C 1
ATOM 960 O O . ASN A 1 115 ? 13.570 8.123 31.949 1.00 55.91 115 ASN A O 1
ATOM 964 N N . THR A 1 116 ? 14.931 7.198 30.425 1.00 46.78 116 THR A N 1
ATOM 965 C CA . THR A 1 116 ? 15.270 6.021 31.226 1.00 46.78 116 THR A CA 1
ATOM 966 C C . THR A 1 116 ? 16.771 6.023 31.470 1.00 46.78 116 THR A C 1
ATOM 968 O O . THR A 1 116 ? 17.561 5.920 30.537 1.00 46.78 116 THR A O 1
ATOM 971 N N . THR A 1 117 ? 17.195 6.083 32.732 1.00 50.00 117 THR A N 1
ATOM 972 C CA . THR A 1 117 ? 18.563 5.728 33.124 1.00 50.00 117 THR A CA 1
ATOM 973 C C . THR A 1 117 ? 18.765 4.222 32.949 1.00 50.00 117 THR A C 1
ATOM 975 O O . THR A 1 117 ? 18.873 3.464 33.909 1.00 50.00 117 THR A O 1
ATOM 978 N N . VAL A 1 118 ? 18.816 3.755 31.704 1.00 47.34 118 VAL A N 1
ATOM 979 C CA . VAL A 1 118 ? 19.410 2.460 31.396 1.00 47.34 118 VAL A CA 1
ATOM 980 C C . VAL A 1 118 ? 20.914 2.664 31.364 1.00 47.34 118 VAL A C 1
ATOM 982 O O . VAL A 1 118 ? 21.474 3.260 30.447 1.00 47.34 118 VAL A O 1
ATOM 985 N N . SER A 1 119 ? 21.576 2.186 32.416 1.00 50.28 119 SER A N 1
ATOM 986 C CA . SER A 1 119 ? 23.015 1.942 32.417 1.00 50.28 119 SER A CA 1
ATOM 987 C C . SER A 1 119 ? 23.315 0.843 31.392 1.00 50.28 119 SER A C 1
ATOM 989 O O . SER A 1 119 ? 23.516 -0.316 31.746 1.00 50.28 119 SER A O 1
ATOM 991 N N . SER A 1 120 ? 23.288 1.193 30.108 1.00 40.94 120 SER A N 1
ATOM 992 C CA . SER A 1 120 ? 23.628 0.299 29.009 1.00 40.94 120 SER A CA 1
ATOM 993 C C . SER A 1 120 ? 25.146 0.237 28.894 1.00 40.94 120 SER A C 1
ATOM 995 O O . SER A 1 120 ? 25.786 1.105 28.303 1.00 40.94 120 SER A O 1
ATOM 997 N N . THR A 1 121 ? 25.746 -0.799 29.475 1.00 47.38 121 THR A N 1
ATOM 998 C CA . THR A 1 121 ? 27.144 -1.173 29.240 1.00 47.38 121 THR A CA 1
ATOM 999 C C . THR A 1 121 ? 27.308 -1.718 27.821 1.00 47.38 121 THR A C 1
ATOM 1001 O O . THR A 1 121 ? 27.440 -2.922 27.642 1.00 47.38 121 THR A O 1
ATOM 1004 N N . SER A 1 122 ? 27.275 -0.855 26.805 1.00 50.31 122 SER A N 1
ATOM 1005 C CA . SER A 1 122 ? 27.810 -1.152 25.466 1.00 50.31 122 SER A CA 1
ATOM 1006 C C . SER A 1 122 ? 27.810 0.093 24.574 1.00 50.31 122 SER A C 1
ATOM 1008 O O . SER A 1 122 ? 27.111 0.145 23.568 1.00 50.31 122 SER A O 1
ATOM 1010 N N . ALA A 1 123 ? 28.590 1.107 24.942 1.00 40.53 123 ALA A N 1
ATOM 1011 C CA . ALA A 1 123 ? 29.060 2.131 24.008 1.00 40.53 123 ALA A CA 1
ATOM 1012 C C . ALA A 1 123 ? 30.292 2.834 24.594 1.00 40.53 123 ALA A C 1
ATOM 1014 O O . ALA A 1 123 ? 30.246 3.999 24.966 1.00 40.53 123 ALA A O 1
ATOM 1015 N N . LEU A 1 124 ? 31.409 2.115 24.699 1.00 36.88 124 LEU A N 1
ATOM 1016 C CA . LEU A 1 124 ? 32.720 2.759 24.737 1.00 36.88 124 LEU A CA 1
ATOM 1017 C C . LEU A 1 124 ? 33.583 2.139 23.647 1.00 36.88 124 LEU A C 1
ATOM 1019 O O . LEU A 1 124 ? 34.273 1.151 23.864 1.00 36.88 124 LEU A O 1
ATOM 1023 N N . LEU A 1 125 ? 33.531 2.745 22.465 1.00 32.88 125 LEU A N 1
ATOM 1024 C CA . LEU A 1 125 ? 34.688 2.797 21.584 1.00 32.88 125 LEU A CA 1
ATOM 1025 C C . LEU A 1 125 ? 35.057 4.271 21.444 1.00 32.88 125 LEU A C 1
ATOM 1027 O O . LEU A 1 125 ? 34.622 4.965 20.529 1.00 32.88 125 LEU A O 1
ATOM 1031 N N . THR A 1 126 ? 35.813 4.763 22.424 1.00 30.95 126 THR A N 1
ATOM 1032 C CA . THR A 1 126 ? 36.511 6.039 22.313 1.00 30.95 126 THR A CA 1
ATOM 1033 C C . THR A 1 126 ? 37.733 5.817 21.439 1.00 30.95 126 THR A C 1
ATOM 1035 O O . THR A 1 126 ? 38.669 5.119 21.824 1.00 30.95 126 THR A O 1
ATOM 1038 N N . ASN A 1 127 ? 37.705 6.410 20.256 1.00 41.38 127 ASN A N 1
ATOM 1039 C CA . ASN A 1 127 ? 38.876 6.566 19.418 1.00 41.38 127 ASN A CA 1
ATOM 1040 C C . ASN A 1 127 ? 39.724 7.699 20.018 1.00 41.38 127 ASN A C 1
ATOM 1042 O O . ASN A 1 127 ? 39.239 8.828 20.064 1.00 41.38 127 ASN A O 1
ATOM 1046 N N . SER A 1 128 ? 40.927 7.413 20.521 1.00 34.06 128 SER A N 1
ATOM 1047 C CA . SER A 1 128 ? 42.028 8.380 20.688 1.00 34.06 128 SER A CA 1
ATOM 1048 C C . SER A 1 128 ? 43.326 7.651 21.047 1.00 34.06 128 SER A C 1
ATOM 1050 O O . SER A 1 128 ? 43.343 6.760 21.892 1.00 34.06 128 SER A O 1
ATOM 1052 N N . ASP A 1 129 ? 44.379 8.055 20.347 1.00 37.25 129 ASP A N 1
ATOM 1053 C CA . ASP A 1 129 ? 45.719 7.484 20.235 1.00 37.25 129 ASP A CA 1
ATOM 1054 C C . ASP A 1 129 ? 46.518 7.388 21.545 1.00 37.25 129 ASP A C 1
ATOM 1056 O O . ASP A 1 129 ? 46.384 8.243 22.421 1.00 37.25 129 ASP A O 1
ATOM 1060 N N . SER A 1 130 ? 47.453 6.429 21.621 1.00 37.41 130 SER A N 1
ATOM 1061 C CA . SER A 1 130 ? 48.914 6.657 21.759 1.00 37.41 130 SER A CA 1
ATOM 1062 C C . SER A 1 130 ? 49.641 5.420 22.315 1.00 37.41 130 SER A C 1
ATOM 1064 O O . SER A 1 130 ? 49.167 4.761 23.232 1.00 37.41 130 SER A O 1
ATOM 1066 N N . GLU A 1 131 ? 50.803 5.165 21.711 1.00 39.72 131 GLU A N 1
ATOM 1067 C CA . GLU A 1 131 ? 51.904 4.217 21.963 1.00 39.72 131 GLU A CA 1
ATOM 1068 C C . GLU A 1 131 ? 52.051 3.564 23.357 1.00 39.72 131 GLU A C 1
ATOM 1070 O O . GLU A 1 131 ? 51.838 4.209 24.376 1.00 39.72 131 GLU A O 1
ATOM 1075 N N . VAL A 1 132 ? 52.562 2.319 23.395 1.00 31.59 132 VAL A N 1
ATOM 1076 C CA . VAL A 1 132 ? 53.793 1.921 24.125 1.00 31.59 132 VAL A CA 1
ATOM 1077 C C . VAL A 1 132 ? 54.166 0.454 23.816 1.00 31.59 132 VAL A C 1
ATOM 1079 O O . VAL A 1 132 ? 53.327 -0.425 23.648 1.00 31.59 132 VAL A O 1
ATOM 1082 N N . LEU A 1 133 ? 55.478 0.266 23.693 1.00 34.28 133 LEU A N 1
ATOM 1083 C CA . LEU A 1 133 ? 56.295 -0.909 23.387 1.00 34.28 133 LEU A CA 1
ATOM 1084 C C . LEU A 1 133 ? 56.231 -2.024 24.462 1.00 34.28 133 LEU A C 1
ATOM 1086 O O . LEU A 1 133 ? 56.295 -1.700 25.640 1.00 34.28 133 LEU A O 1
ATOM 1090 N N . ASP A 1 134 ? 56.240 -3.303 24.056 1.00 30.17 134 ASP A N 1
ATOM 1091 C CA . ASP A 1 134 ? 56.955 -4.420 24.730 1.00 30.17 134 ASP A CA 1
ATOM 1092 C C . ASP A 1 134 ? 56.903 -5.655 23.799 1.00 30.17 134 ASP A C 1
ATOM 1094 O O . ASP A 1 134 ? 55.833 -6.081 23.376 1.00 30.17 134 ASP A O 1
ATOM 1098 N N . SER A 1 135 ? 57.989 -6.170 23.214 1.00 33.62 135 SER A N 1
ATOM 1099 C CA . SER A 1 135 ? 59.072 -6.931 23.852 1.00 33.62 135 SER A CA 1
ATOM 1100 C C . SER A 1 135 ? 58.579 -7.947 24.888 1.00 33.62 135 SER A C 1
ATOM 1102 O O . SER A 1 135 ? 58.619 -7.676 26.072 1.00 33.62 135 SER A O 1
ATOM 1104 N N . GLU A 1 136 ? 58.219 -9.160 24.456 1.00 37.66 136 GLU A N 1
ATOM 1105 C CA . GLU A 1 136 ? 58.968 -10.364 24.851 1.00 37.66 136 GLU A CA 1
ATOM 1106 C C . GLU A 1 136 ? 58.506 -11.635 24.116 1.00 37.66 136 GLU A C 1
ATOM 1108 O O . GLU A 1 136 ? 57.337 -11.866 23.813 1.00 37.66 136 GLU A O 1
ATOM 1113 N N . LYS A 1 137 ? 59.512 -12.452 23.796 1.00 32.16 137 LYS A N 1
ATOM 1114 C CA . LYS A 1 137 ? 59.470 -13.787 23.191 1.00 32.16 137 LYS A CA 1
ATOM 1115 C C . LYS A 1 137 ? 58.700 -14.793 24.051 1.00 32.16 137 LYS A C 1
ATOM 1117 O O . LYS A 1 137 ? 58.937 -14.845 25.248 1.00 32.16 137 LYS A O 1
ATOM 1122 N N . SER A 1 138 ? 58.037 -15.760 23.408 1.00 31.95 138 SER A N 1
ATOM 1123 C CA . SER A 1 138 ? 58.301 -17.195 23.654 1.00 31.95 138 SER A CA 1
ATOM 1124 C C . SER A 1 138 ? 57.555 -18.106 22.662 1.00 31.95 138 SER A C 1
ATOM 1126 O O . SER A 1 138 ? 56.365 -18.372 22.779 1.00 31.95 138 SER A O 1
ATOM 1128 N N . THR A 1 139 ? 58.308 -18.515 21.641 1.00 33.16 139 THR A N 1
ATOM 1129 C CA . THR A 1 139 ? 58.345 -19.819 20.948 1.00 33.16 139 THR A CA 1
ATOM 1130 C C . THR A 1 139 ? 57.131 -20.764 20.954 1.00 33.16 139 THR A C 1
ATOM 1132 O O . THR A 1 139 ? 56.843 -21.383 21.971 1.00 33.16 139 THR A O 1
ATOM 1135 N N . TRP A 1 140 ? 56.651 -21.098 19.745 1.00 29.92 140 TRP A N 1
ATOM 1136 C CA . TRP A 1 140 ? 56.467 -22.496 19.320 1.00 29.92 140 TRP A CA 1
ATOM 1137 C C . TRP A 1 140 ? 56.948 -22.676 17.874 1.00 29.92 140 TRP A C 1
ATOM 1139 O O . TRP A 1 140 ? 56.584 -21.925 16.973 1.00 29.92 140 TRP A O 1
ATOM 1149 N N . THR A 1 141 ? 57.836 -23.648 17.691 1.00 40.25 141 THR A N 1
ATOM 1150 C CA . THR A 1 141 ? 58.524 -24.015 16.451 1.00 40.25 141 THR A CA 1
ATOM 1151 C C . THR A 1 141 ? 57.681 -24.912 15.545 1.00 40.25 141 THR A C 1
ATOM 1153 O O . THR A 1 141 ? 57.068 -25.874 16.000 1.00 40.25 141 THR A O 1
ATOM 1156 N N . THR A 1 142 ? 57.757 -24.629 14.245 1.00 36.97 142 THR A N 1
ATOM 1157 C CA . THR A 1 142 ? 57.353 -25.459 13.102 1.00 36.97 142 THR A CA 1
ATOM 1158 C C . THR A 1 142 ? 58.030 -26.830 13.101 1.00 36.97 142 THR A C 1
ATOM 1160 O O . THR A 1 142 ? 59.253 -26.900 13.190 1.00 36.97 142 THR A O 1
ATOM 1163 N N . ASN A 1 143 ? 57.259 -27.894 12.857 1.00 34.16 143 ASN A N 1
ATOM 1164 C CA . ASN A 1 143 ? 57.777 -29.138 12.286 1.00 34.16 143 ASN A CA 1
ATOM 1165 C C . ASN A 1 143 ? 57.197 -29.337 10.883 1.00 34.16 143 ASN A C 1
ATOM 1167 O O . ASN A 1 143 ? 55.987 -29.286 10.676 1.00 34.16 143 ASN A O 1
ATOM 1171 N N . LYS A 1 144 ? 58.111 -29.539 9.934 1.00 39.53 144 LYS A N 1
ATOM 1172 C CA . LYS A 1 144 ? 57.887 -29.832 8.522 1.00 39.53 144 LYS A CA 1
ATOM 1173 C C . LYS A 1 144 ? 58.315 -31.282 8.279 1.00 39.53 144 LYS A C 1
ATOM 1175 O O . LYS A 1 144 ? 59.367 -31.682 8.775 1.00 39.53 144 LYS A O 1
ATOM 1180 N N . MET A 1 145 ? 57.539 -32.012 7.488 1.00 33.28 145 MET A N 1
ATOM 1181 C CA . MET A 1 145 ? 58.018 -33.075 6.601 1.00 33.28 145 MET A CA 1
ATOM 1182 C C . MET A 1 145 ? 57.504 -32.749 5.206 1.00 33.28 145 MET A C 1
ATOM 1184 O O . MET A 1 145 ? 56.343 -32.288 5.122 1.00 33.28 145 MET A O 1
#

Radius of gyration: 25.87 Å; chains: 1; bounding box: 72×52×49 Å

Organism: Brassica napus (NCBI:txid3708)

pLDDT: mean 74.4, std 21.12, range [29.92, 96.94]

Sequence (145 aa):
MENAILNLPDHEDQMVWLIDFHGFNMSQISVKVSRETAHIFEPFWKMVKPFLDPKTRNKVEFVYSDDNLSRKILEDIFNMKQLEVAFGGENSDSSFNFEKYAERMREDDLKFFGNTTVSSTSALLTNSDSEVLDSEKSTWTTNKM